Protein AF-A0A0M2GB44-F1 (afdb_monomer)

Sequence (117 aa):
MYKLRALRTRVWISAAAVALSGAGLGLATATPASAYAGYCNGQASKAMSGAGHFVAKLPAYNGNIDCQMYKGANSSGVKALQITLNKCYGRSLDEDGIFGSNTKTALMYAQGQEKIG

Secondary structure (DSSP, 8-state):
------------------------S-----PPPP----B--EEEEEE-TTSTT-EEEEEEBTTB---B--TT-BSHHHHHHHHHHHHHH------SSB--HHHHHHHHHHHHHTT--

Nearest PDB structures (foldseek):
  6tci-assembly1_A  TM=9.435E-01  e=1.735E-01  Bacillus cere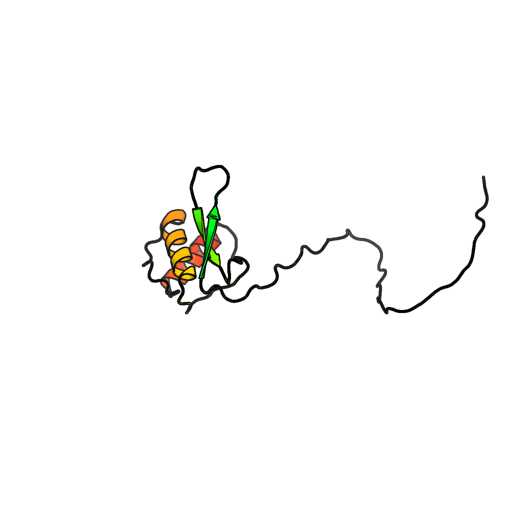us ATCC 14579
  4c2c-assembly1_A  TM=5.805E-01  e=4.279E-02  Bacillus subtilis subsp. subtilis str. 168

Organism: NCBI:txid284040

pLDDT: mean 79.14, std 20.19, range [32.03, 98.19]

Solvent-accessible surface area (backbone atoms only — not comparable to full-atom values): 7454 Å² total; per-residue (Å²): 142,85,82,88,77,89,79,89,82,79,91,78,90,88,74,94,71,84,74,81,85,69,88,82,80,81,87,75,74,77,70,82,75,78,69,77,67,46,61,31,59,25,58,28,78,43,76,44,86,93,55,74,100,40,66,47,60,38,41,3,32,97,68,40,59,59,38,49,80,57,79,76,39,72,22,61,7,39,22,29,47,37,50,47,40,28,71,78,66,70,44,91,67,79,71,76,15,60,27,42,72,66,51,49,55,52,49,54,50,51,25,57,76,72,73,60,123

Mean predicted aligned error: 13.93 Å

Radius of gyration: 24.99 Å; Cα contacts (8 Å, |Δi|>4): 154; chains: 1; bounding box: 51×56×61 Å

InterPro domains:
  IPR002477 Peptidoglycan binding-like [PF01471] (75-113)
  IPR036365 PGBD-like superfamily [SSF47090] (71-112)
  IPR036366 PGBD superfamily [G3DSA:1.10.101.10] (63-117)

Foldseek 3Di:
DDDDDDDDDDDDDDDPPPPPPDDDDDPPPPDDDPDAPEAQQEWAWDQDPPDPRDTQIAGDDVNHRSYDDDAQFAHNNQLSLVVCLCPVVVADDDSRRHRHPSVVVSVVVVCVVVVND

Structure (mmCIF, N/CA/C/O backbone):
data_AF-A0A0M2GB44-F1
#
_entry.id   AF-A0A0M2GB44-F1
#
loop_
_atom_site.group_PDB
_atom_site.id
_atom_site.type_symbol
_atom_site.label_atom_id
_atom_site.label_alt_id
_atom_site.label_comp_id
_atom_site.label_asym_id
_atom_site.label_entity_id
_atom_site.label_seq_id
_atom_site.pdbx_PDB_ins_code
_atom_site.Cartn_x
_atom_site.Cartn_y
_atom_site.Cartn_z
_atom_site.occupancy
_atom_site.B_iso_or_equiv
_atom_site.auth_seq_id
_atom_site.auth_comp_id
_atom_site.auth_asym_id
_atom_site.auth_atom_id
_atom_site.pdbx_PDB_model_num
ATOM 1 N N . MET A 1 1 ? -44.256 43.678 -35.792 1.00 42.47 1 MET A N 1
ATOM 2 C CA . MET A 1 1 ? -44.539 43.087 -37.119 1.00 42.47 1 MET A CA 1
ATOM 3 C C . MET A 1 1 ? -43.351 43.335 -38.041 1.00 42.47 1 MET A C 1
ATOM 5 O O . MET A 1 1 ? -43.215 44.456 -38.499 1.00 42.47 1 MET A O 1
ATOM 9 N N . TYR A 1 2 ? -42.499 42.341 -38.310 1.00 32.03 2 TYR A N 1
ATOM 10 C CA . TYR A 1 2 ? -41.665 42.330 -39.520 1.00 32.03 2 TYR A CA 1
ATOM 11 C C . TYR A 1 2 ? -41.407 40.886 -39.959 1.00 32.03 2 TYR A C 1
ATOM 13 O O . TYR A 1 2 ? -41.140 40.004 -39.148 1.00 32.03 2 TYR A O 1
ATOM 21 N N . LYS A 1 3 ? -41.629 40.669 -41.255 1.00 36.59 3 LYS A N 1
ATOM 22 C CA . LYS A 1 3 ? -41.771 39.386 -41.945 1.00 36.59 3 LYS A CA 1
ATOM 23 C C . LYS A 1 3 ? -40.422 38.672 -42.086 1.00 36.59 3 LYS A C 1
ATOM 25 O O . LYS A 1 3 ? -39.448 39.297 -42.500 1.00 36.59 3 LYS A O 1
ATOM 30 N N . LEU A 1 4 ? -40.396 37.358 -41.836 1.00 43.50 4 LEU A N 1
ATOM 31 C CA . LEU A 1 4 ? -39.270 36.498 -42.202 1.00 43.50 4 LEU A CA 1
ATOM 32 C C . LEU A 1 4 ? -39.077 36.505 -43.724 1.00 43.50 4 LEU A C 1
ATOM 34 O O . LEU A 1 4 ? -40.008 36.220 -44.478 1.00 43.50 4 LEU A O 1
ATOM 38 N N . ARG A 1 5 ? -37.848 36.773 -44.171 1.00 45.72 5 ARG A N 1
ATOM 39 C CA . ARG A 1 5 ? -37.390 36.416 -45.515 1.00 45.72 5 ARG A CA 1
ATOM 40 C C . ARG A 1 5 ? -36.503 35.186 -45.398 1.00 45.72 5 ARG A C 1
ATOM 42 O O . ARG A 1 5 ? -35.407 35.250 -44.854 1.00 45.72 5 ARG A O 1
ATOM 49 N N . ALA A 1 6 ? -37.021 34.068 -45.891 1.00 47.94 6 ALA A N 1
ATOM 50 C CA . ALA A 1 6 ? -36.280 32.833 -46.056 1.00 47.94 6 ALA A CA 1
ATOM 51 C C . ALA A 1 6 ? -35.174 33.027 -47.103 1.00 47.94 6 ALA A C 1
ATOM 53 O O . ALA A 1 6 ? -35.470 33.372 -48.248 1.00 47.94 6 ALA A O 1
ATOM 54 N N . LEU A 1 7 ? -33.919 32.752 -46.738 1.00 47.34 7 LEU A N 1
ATOM 55 C CA . LEU A 1 7 ? -32.889 32.423 -47.717 1.00 47.34 7 LEU A CA 1
ATOM 56 C C . LEU A 1 7 ? -32.614 30.923 -47.659 1.00 47.34 7 LEU A C 1
ATOM 58 O O . LEU A 1 7 ? -32.041 30.388 -46.716 1.00 47.34 7 LEU A O 1
ATOM 62 N N . ARG A 1 8 ? -33.062 30.258 -48.720 1.00 56.59 8 ARG A N 1
ATOM 63 C CA . ARG A 1 8 ? -32.597 28.943 -49.147 1.00 56.59 8 ARG A CA 1
ATOM 64 C C . ARG A 1 8 ? -31.111 29.055 -49.470 1.00 56.59 8 ARG A C 1
ATOM 66 O O . ARG A 1 8 ? -30.787 29.903 -50.293 1.00 56.59 8 ARG A O 1
ATOM 73 N N . THR A 1 9 ? -30.248 28.168 -48.971 1.00 44.09 9 THR A N 1
ATOM 74 C CA . THR A 1 9 ? -29.342 27.400 -49.851 1.00 44.09 9 TH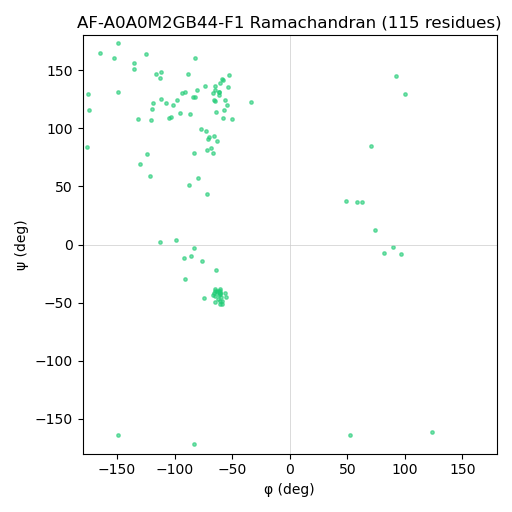R A CA 1
ATOM 75 C C . THR A 1 9 ? -28.499 26.344 -49.123 1.00 44.09 9 THR A C 1
ATOM 77 O O . THR A 1 9 ? -27.757 26.635 -48.197 1.00 44.09 9 THR A O 1
ATOM 80 N N . ARG A 1 10 ? -28.578 25.138 -49.703 1.00 44.97 10 ARG A N 1
ATOM 81 C CA . ARG A 1 10 ? -27.516 24.135 -49.904 1.00 44.97 10 ARG A CA 1
ATOM 82 C C . ARG A 1 10 ? -26.987 23.395 -48.675 1.00 44.97 10 ARG A C 1
ATOM 84 O O . ARG A 1 10 ? -25.911 23.650 -48.154 1.00 44.97 10 ARG A O 1
ATOM 91 N N . VAL A 1 11 ? -27.749 22.347 -48.373 1.00 49.72 11 VAL A N 1
ATOM 92 C CA . VAL A 1 11 ? -27.291 21.030 -47.922 1.00 49.72 11 VAL A CA 1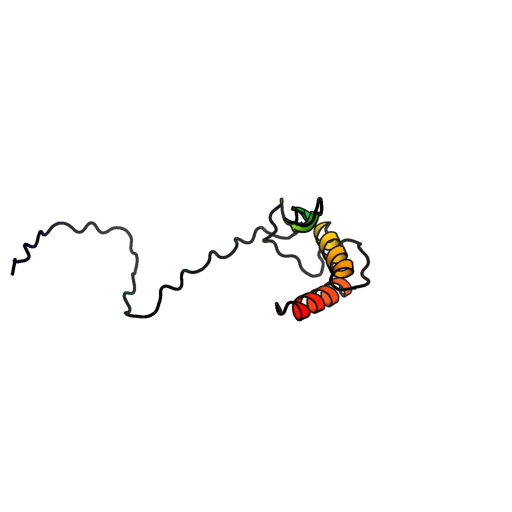
ATOM 93 C C . VAL A 1 11 ? -25.952 20.647 -48.571 1.00 49.72 11 VAL A C 1
ATOM 95 O O . VAL A 1 11 ? -25.868 20.540 -49.793 1.00 49.72 11 VAL A O 1
ATOM 98 N N . TRP A 1 12 ? -24.948 20.380 -47.739 1.00 42.69 12 TRP A N 1
ATOM 99 C CA . TRP A 1 12 ? -23.847 19.469 -48.043 1.00 42.69 12 TRP A CA 1
ATOM 100 C C . TRP A 1 12 ? -23.882 18.366 -46.982 1.00 42.69 12 TRP A C 1
ATOM 102 O O . TRP A 1 12 ? -23.611 18.602 -45.808 1.00 42.69 12 TRP A O 1
ATOM 112 N N . ILE A 1 13 ? -24.310 17.175 -47.397 1.00 57.44 13 ILE A N 1
ATOM 113 C CA . ILE A 1 13 ? -24.260 15.940 -46.609 1.00 57.44 13 ILE A CA 1
ATOM 114 C C . ILE A 1 13 ? -22.848 15.390 -46.760 1.00 57.44 13 ILE A C 1
ATOM 116 O O . ILE A 1 13 ? -22.429 15.190 -47.897 1.00 57.44 13 ILE A O 1
ATOM 120 N N . SER A 1 14 ? -22.152 15.112 -45.656 1.00 47.09 14 SER A N 1
ATOM 121 C CA . SER A 1 14 ? -21.244 13.957 -45.514 1.00 47.09 14 SER A CA 1
ATOM 122 C C . SER A 1 14 ? -20.678 13.875 -44.096 1.00 47.09 14 SER A C 1
ATOM 124 O O . SER A 1 14 ? -19.589 14.355 -43.812 1.00 47.09 14 SER A O 1
ATOM 126 N N . ALA A 1 15 ? -21.451 13.262 -43.211 1.00 45.66 15 ALA A N 1
ATOM 127 C CA . ALA A 1 15 ? -21.008 12.328 -42.179 1.00 45.66 15 ALA A CA 1
ATOM 128 C C . ALA A 1 15 ? -22.304 11.828 -41.547 1.00 45.66 15 ALA A C 1
ATOM 130 O O . ALA A 1 15 ? -23.084 12.627 -41.032 1.00 45.66 15 ALA A O 1
ATOM 131 N N . ALA A 1 16 ? -22.588 10.536 -41.675 1.00 46.91 16 ALA A N 1
ATOM 132 C CA . ALA A 1 16 ? -23.764 9.913 -41.093 1.00 46.91 16 ALA A CA 1
ATOM 133 C C . ALA A 1 16 ? -23.661 9.939 -39.557 1.00 46.91 16 ALA A C 1
ATOM 135 O O . ALA A 1 16 ? -23.321 8.950 -38.920 1.00 46.91 16 ALA A O 1
ATOM 136 N N . ALA A 1 17 ? -23.953 11.092 -38.963 1.00 46.12 17 ALA A N 1
ATOM 137 C CA . ALA A 1 17 ? -24.450 11.185 -37.609 1.00 46.12 17 ALA A CA 1
ATOM 138 C C . ALA A 1 17 ? -25.928 10.802 -37.685 1.00 46.12 17 ALA A C 1
ATOM 140 O O . ALA A 1 17 ? -26.771 11.605 -38.088 1.00 46.12 17 ALA A O 1
ATOM 141 N N . VAL A 1 18 ? -26.248 9.556 -37.337 1.00 48.69 18 VAL A N 1
ATOM 142 C CA . VAL A 1 18 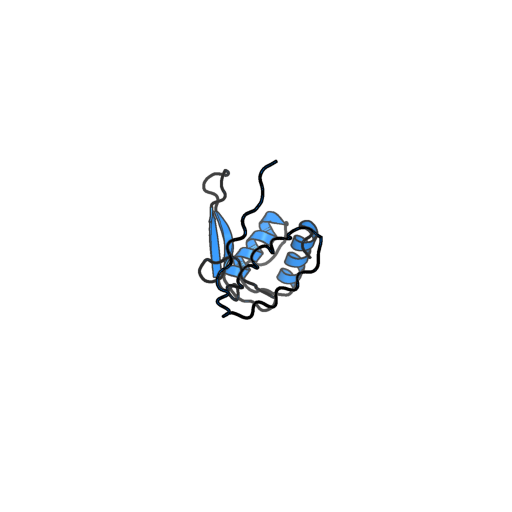? -27.624 9.197 -36.985 1.00 48.69 18 VAL A CA 1
ATOM 143 C C . VAL A 1 18 ? -27.917 9.900 -35.660 1.00 48.69 18 VAL A C 1
ATOM 145 O O . VAL A 1 18 ? -27.738 9.352 -34.577 1.00 48.69 18 VAL A O 1
ATOM 148 N N . ALA A 1 19 ? -28.288 11.175 -35.761 1.00 50.69 19 ALA A N 1
ATOM 149 C CA . ALA A 1 19 ? -28.869 11.942 -34.680 1.00 50.69 19 ALA A CA 1
ATOM 150 C C . ALA A 1 19 ? -30.301 11.435 -34.494 1.00 50.69 19 ALA A C 1
ATOM 152 O O . ALA A 1 19 ? -31.214 11.804 -35.232 1.00 50.69 19 ALA A O 1
ATOM 153 N N . LEU A 1 20 ? -30.492 10.542 -33.524 1.00 52.72 20 LEU A N 1
ATOM 154 C CA . LEU A 1 20 ? -31.816 10.243 -32.997 1.00 52.72 20 LEU A CA 1
ATOM 155 C C . LEU A 1 20 ? -32.281 11.457 -32.187 1.00 52.72 20 LEU A C 1
ATOM 157 O O . LEU A 1 20 ? -32.007 11.587 -30.998 1.00 52.72 20 LEU A O 1
ATOM 161 N N . SER A 1 21 ? -32.971 12.368 -32.868 1.00 55.62 21 SER A N 1
ATOM 162 C CA . SER A 1 21 ? -33.727 13.467 -32.273 1.00 55.62 21 SER A CA 1
ATOM 163 C C . SER A 1 21 ? -34.984 12.910 -31.597 1.00 55.62 21 SER A C 1
ATOM 165 O O . SER A 1 21 ? -36.066 12.911 -32.180 1.00 55.62 21 SER A O 1
ATOM 167 N N . GLY A 1 22 ? -34.840 12.401 -30.375 1.00 51.19 22 GLY A N 1
ATOM 168 C CA . GLY A 1 22 ? -35.947 12.146 -29.454 1.00 51.19 22 GLY A CA 1
ATOM 169 C C . GLY A 1 22 ? -35.999 13.259 -28.412 1.00 51.19 22 GLY A C 1
ATOM 170 O O . GLY A 1 22 ? -35.017 13.507 -27.724 1.00 51.19 22 GLY A O 1
ATOM 171 N N . ALA A 1 23 ? -37.117 13.975 -28.346 1.00 56.34 23 ALA A N 1
ATOM 172 C CA . ALA A 1 23 ? -37.310 15.151 -27.510 1.00 56.34 23 ALA A CA 1
ATOM 173 C C . ALA A 1 23 ? -37.252 14.859 -25.995 1.00 56.34 23 ALA A C 1
ATOM 175 O O . ALA A 1 23 ? -37.921 13.952 -25.510 1.00 56.34 23 ALA A O 1
ATOM 176 N N . GLY A 1 24 ? -36.550 15.732 -25.260 1.00 58.56 24 GLY A N 1
ATOM 177 C CA . GLY A 1 24 ? -36.648 15.901 -23.806 1.00 58.56 24 GLY A CA 1
ATOM 178 C C . GLY A 1 24 ? -35.656 15.077 -22.976 1.00 58.56 24 GLY A C 1
ATOM 179 O O . GLY A 1 24 ? -35.389 13.927 -23.294 1.00 58.56 24 GLY A O 1
ATOM 180 N N . LEU A 1 25 ? -35.209 15.671 -21.858 1.00 52.50 25 LEU A N 1
ATOM 181 C CA . LEU A 1 25 ? -34.306 15.165 -20.801 1.00 52.50 25 LEU A CA 1
ATOM 182 C C . LEU A 1 25 ? -32.850 15.657 -20.913 1.00 52.50 25 LEU A C 1
ATOM 184 O O . LEU A 1 25 ? -32.243 15.660 -21.978 1.00 52.50 25 LEU A O 1
ATOM 188 N N . GLY A 1 26 ? -32.346 16.169 -19.785 1.00 53.06 26 GLY A N 1
ATOM 189 C CA . GLY A 1 26 ? -31.129 16.969 -19.669 1.00 53.06 26 GLY A CA 1
ATOM 190 C C . GLY A 1 26 ? -29.890 16.333 -20.290 1.00 53.06 26 GLY A C 1
ATOM 191 O O . GLY A 1 26 ? -29.700 15.120 -20.249 1.00 53.06 26 GLY A O 1
ATOM 192 N N . LEU A 1 27 ? -29.028 17.187 -20.840 1.00 50.56 27 LEU A N 1
ATOM 193 C CA . LEU A 1 27 ? -27.706 16.811 -21.318 1.00 50.56 27 LEU A CA 1
ATOM 194 C C . LEU A 1 27 ? -26.875 16.325 -20.123 1.00 50.56 27 LEU A C 1
ATOM 196 O O . LEU A 1 27 ? -26.194 17.108 -19.464 1.00 50.56 27 LEU A O 1
ATOM 200 N N . ALA A 1 28 ? -26.942 15.029 -19.830 1.00 56.53 28 ALA A N 1
ATOM 201 C CA . ALA A 1 28 ? -25.915 14.357 -19.061 1.00 56.53 28 ALA A CA 1
ATOM 202 C C . ALA A 1 28 ? -24.655 14.386 -19.929 1.00 56.53 28 ALA A C 1
ATOM 204 O O . ALA A 1 28 ? -24.472 13.557 -20.820 1.00 56.53 28 ALA A O 1
ATOM 205 N N . THR A 1 29 ? -23.809 15.396 -19.734 1.00 56.28 29 THR A N 1
ATOM 206 C CA . THR A 1 29 ? -22.450 15.363 -20.263 1.00 56.28 29 THR A CA 1
ATOM 207 C C . THR A 1 29 ? -21.794 14.126 -19.667 1.00 56.28 29 THR A C 1
ATOM 209 O O . THR A 1 29 ? -21.558 14.086 -18.458 1.00 56.28 29 THR A O 1
ATOM 212 N N . ALA A 1 30 ? -21.561 13.095 -20.480 1.00 59.16 30 ALA A N 1
ATOM 213 C CA . ALA A 1 30 ? -20.791 11.943 -20.046 1.00 59.16 30 ALA A CA 1
ATOM 214 C C . ALA A 1 30 ? -19.425 12.459 -19.579 1.00 59.16 30 ALA A C 1
ATOM 216 O O . ALA A 1 30 ? -18.685 13.058 -20.364 1.00 59.16 30 ALA A O 1
ATOM 217 N N . THR A 1 31 ? -19.121 12.309 -18.289 1.00 60.75 31 THR A N 1
ATOM 218 C CA . THR A 1 31 ? -17.785 12.610 -17.779 1.00 60.75 31 THR A CA 1
ATOM 219 C C . THR A 1 31 ? -16.787 11.726 -18.523 1.00 60.75 31 THR A C 1
ATOM 221 O O . THR A 1 31 ? -17.112 10.577 -18.839 1.00 60.75 31 THR A O 1
ATOM 224 N N . PRO A 1 32 ? -15.592 12.239 -18.857 1.00 57.88 32 PRO A N 1
ATOM 225 C CA . PRO A 1 32 ? -14.598 11.431 -19.542 1.00 57.88 32 PRO A CA 1
ATOM 226 C C . PRO A 1 32 ? -14.319 10.182 -18.701 1.00 57.88 32 PRO A C 1
ATOM 228 O O . PRO A 1 32 ? -13.987 10.285 -17.521 1.00 57.88 32 PRO A O 1
ATOM 231 N N . ALA A 1 33 ? -14.487 9.003 -19.300 1.00 61.94 33 ALA A N 1
ATOM 232 C CA . ALA A 1 33 ? -14.012 7.767 -18.700 1.00 61.94 33 ALA A CA 1
ATOM 233 C C . ALA A 1 33 ? -12.484 7.854 -18.642 1.00 61.94 33 ALA A C 1
ATOM 235 O O . ALA A 1 33 ? -11.844 8.098 -19.669 1.00 61.94 33 ALA A O 1
ATOM 236 N N . SER A 1 34 ? -11.900 7.710 -17.451 1.00 62.16 34 SER A N 1
ATOM 237 C CA . SER A 1 34 ? -10.449 7.659 -17.287 1.00 62.16 34 SER A CA 1
ATOM 238 C C . SER A 1 34 ? -9.899 6.566 -18.198 1.00 62.16 34 SER A C 1
ATOM 240 O O . SER A 1 34 ? -10.298 5.402 -18.118 1.00 62.16 34 SER A O 1
ATOM 242 N N . ALA A 1 35 ? -9.018 6.956 -19.119 1.00 64.31 35 ALA A N 1
ATOM 243 C CA . ALA A 1 35 ? -8.372 6.014 -20.013 1.00 64.31 35 ALA A CA 1
ATOM 244 C C . ALA A 1 35 ? -7.511 5.081 -19.158 1.00 64.31 35 ALA A C 1
ATOM 246 O O . ALA A 1 35 ? -6.556 5.532 -18.527 1.00 64.31 35 ALA A O 1
ATOM 247 N N . TYR A 1 36 ? -7.883 3.800 -19.118 1.00 74.31 36 TYR A N 1
ATOM 248 C CA . TYR A 1 36 ? -7.140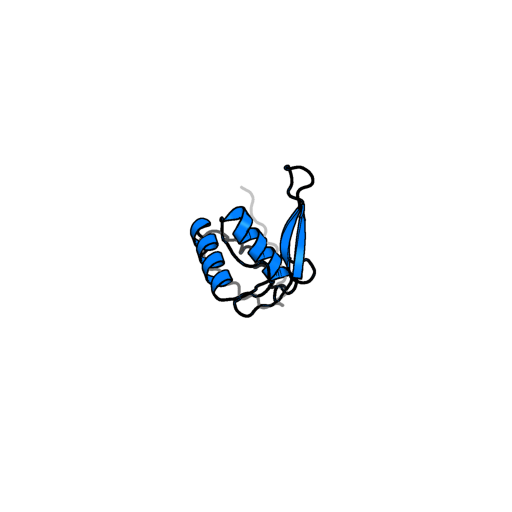 2.758 -18.422 1.00 74.31 36 TYR A CA 1
ATOM 249 C C . TYR A 1 36 ? -5.664 2.824 -18.827 1.00 74.31 36 TYR A C 1
ATOM 251 O O . TYR A 1 36 ? -5.307 2.501 -19.960 1.00 74.31 36 TYR A O 1
ATOM 259 N N . ALA A 1 37 ? -4.809 3.272 -17.906 1.00 72.31 37 ALA A N 1
ATOM 260 C CA . ALA A 1 37 ? -3.398 3.507 -18.191 1.00 72.31 37 ALA A CA 1
ATOM 261 C C . ALA A 1 37 ? -2.589 2.206 -18.268 1.00 72.31 37 ALA A C 1
ATOM 263 O O . ALA A 1 37 ? -1.453 2.215 -18.733 1.00 72.31 37 ALA A O 1
ATOM 264 N N . GLY A 1 38 ? -3.163 1.097 -17.799 1.00 83.81 38 GLY A N 1
ATOM 265 C CA . GLY A 1 38 ? -2.503 -0.193 -17.688 1.00 83.81 38 GLY A CA 1
ATOM 266 C C . GLY A 1 38 ? -2.548 -0.740 -16.266 1.00 83.81 38 GLY A C 1
ATOM 267 O O . GLY A 1 38 ? -3.355 -0.341 -15.421 1.00 83.81 38 GLY A O 1
ATOM 268 N N . TYR A 1 39 ? -1.656 -1.684 -16.004 1.00 89.38 39 TYR A N 1
ATOM 269 C CA . TYR A 1 39 ? -1.529 -2.340 -14.713 1.00 89.38 39 TYR A CA 1
ATOM 270 C C . TYR A 1 39 ? -0.522 -1.602 -13.815 1.00 89.38 39 TYR A C 1
ATOM 272 O O . TYR A 1 39 ? 0.594 -1.311 -14.250 1.00 89.38 39 TYR A O 1
ATOM 280 N N . CYS A 1 40 ? -0.884 -1.314 -12.557 1.00 92.69 40 CYS A N 1
ATOM 281 C CA . CYS A 1 40 ? -0.015 -0.590 -11.623 1.00 92.69 40 CYS A CA 1
ATOM 282 C C . CYS A 1 40 ? 1.190 -1.450 -11.193 1.00 92.69 40 CYS A C 1
ATOM 284 O O . CYS A 1 40 ? 1.144 -2.199 -10.212 1.00 92.69 40 CYS A O 1
ATOM 286 N N . ASN A 1 41 ? 2.302 -1.318 -11.910 1.00 92.12 41 ASN A N 1
ATOM 287 C CA . ASN A 1 41 ? 3.565 -2.002 -11.623 1.00 92.12 41 ASN A CA 1
ATOM 288 C C . ASN A 1 41 ? 4.576 -1.126 -10.857 1.00 92.12 41 ASN A C 1
ATOM 290 O O . ASN A 1 41 ? 5.695 -1.568 -10.603 1.00 92.12 41 ASN A O 1
ATOM 294 N N . GLY A 1 42 ? 4.199 0.095 -10.474 1.00 94.25 42 GLY A N 1
ATOM 295 C CA . GLY A 1 42 ? 5.058 1.030 -9.759 1.00 94.25 42 GLY A CA 1
ATOM 296 C C . GLY A 1 42 ? 4.284 1.956 -8.827 1.00 94.25 42 GLY A C 1
ATOM 297 O O . GLY A 1 42 ? 3.125 1.714 -8.496 1.00 94.25 42 GLY A O 1
ATOM 298 N N . GLN A 1 43 ? 4.934 3.036 -8.400 1.00 93.38 43 GLN A N 1
ATOM 299 C CA . GLN A 1 43 ? 4.336 4.068 -7.554 1.00 93.38 43 GLN A CA 1
ATOM 300 C C . GLN A 1 43 ? 4.690 5.474 -8.049 1.00 93.38 43 GLN A C 1
ATOM 302 O O . GLN A 1 43 ? 5.765 5.697 -8.602 1.00 93.38 43 GLN A O 1
ATOM 307 N N . ALA A 1 44 ? 3.800 6.428 -7.798 1.00 92.50 44 ALA A N 1
ATOM 308 C CA . ALA A 1 44 ? 4.007 7.854 -7.989 1.00 92.50 44 ALA A CA 1
ATOM 309 C C . ALA A 1 44 ? 3.938 8.578 -6.640 1.00 92.50 44 ALA A C 1
ATOM 311 O O . ALA A 1 44 ? 3.174 8.198 -5.752 1.00 92.50 44 ALA A O 1
ATOM 312 N N . SER A 1 45 ? 4.716 9.648 -6.503 1.00 90.12 45 SER A N 1
ATOM 313 C CA . SER A 1 45 ? 4.639 10.545 -5.349 1.00 90.12 45 SER A CA 1
ATOM 314 C C . SER A 1 45 ? 3.782 11.754 -5.712 1.00 90.12 45 SER A C 1
ATOM 316 O O . SER A 1 45 ? 4.076 12.445 -6.689 1.00 90.12 45 SER A O 1
ATOM 318 N N . LYS A 1 46 ? 2.730 12.027 -4.939 1.00 86.12 46 LYS A N 1
ATOM 319 C CA . LYS A 1 46 ? 1.919 13.245 -5.069 1.00 86.12 46 LYS A CA 1
ATOM 320 C C . LYS A 1 46 ? 2.130 14.117 -3.839 1.00 86.12 46 LYS A C 1
ATOM 322 O O . LYS A 1 46 ? 1.969 13.647 -2.714 1.00 86.12 46 LYS A O 1
ATOM 327 N N . ALA A 1 47 ? 2.517 15.372 -4.053 1.00 85.50 47 ALA A N 1
ATOM 328 C CA . ALA A 1 47 ? 2.576 16.350 -2.974 1.00 85.50 47 ALA A CA 1
ATOM 329 C C . ALA A 1 47 ? 1.152 16.622 -2.478 1.00 85.50 47 ALA A C 1
ATOM 331 O O . ALA A 1 47 ? 0.251 16.855 -3.285 1.00 85.50 47 ALA A O 1
ATOM 332 N N . MET A 1 48 ? 0.947 16.567 -1.165 1.00 76.56 48 MET A N 1
ATOM 333 C CA . MET A 1 48 ? -0.341 16.904 -0.569 1.00 76.56 48 MET A CA 1
ATOM 334 C C . MET A 1 48 ? -0.385 18.414 -0.329 1.00 76.56 48 MET A C 1
ATOM 336 O O . MET A 1 48 ? 0.372 18.949 0.480 1.00 76.56 48 MET A O 1
ATOM 340 N N . SER A 1 49 ? -1.244 19.120 -1.065 1.00 73.38 49 SER A N 1
ATOM 341 C CA . SER A 1 49 ? -1.414 20.565 -0.899 1.00 73.38 49 SER A CA 1
ATOM 342 C C . SER A 1 49 ? -1.913 20.894 0.512 1.00 73.38 49 SER A C 1
ATOM 344 O O . SER A 1 49 ? -2.881 20.306 0.984 1.00 73.38 49 SER A O 1
ATOM 346 N N . GLY A 1 50 ? -1.267 21.859 1.173 1.00 70.00 50 GLY A N 1
ATOM 347 C CA . GLY A 1 50 ? -1.720 22.414 2.457 1.00 70.00 50 GLY A CA 1
ATOM 348 C C . GLY A 1 50 ? -1.195 21.723 3.719 1.00 70.00 50 GLY A C 1
ATOM 349 O O . GLY A 1 50 ? -1.466 22.205 4.813 1.00 70.00 50 GLY A O 1
ATOM 350 N N . ALA A 1 51 ? -0.406 20.654 3.600 1.00 60.25 51 ALA A N 1
ATOM 351 C CA . ALA A 1 51 ? 0.128 19.922 4.745 1.00 60.25 51 ALA A CA 1
ATOM 352 C C . ALA A 1 51 ? 1.641 19.728 4.605 1.00 60.25 51 ALA A C 1
ATOM 354 O O . ALA A 1 51 ? 2.062 18.609 4.374 1.00 60.25 51 ALA A O 1
ATOM 355 N N . GLY A 1 52 ? 2.449 20.797 4.703 1.00 66.69 52 GLY A N 1
ATOM 356 C CA . GLY A 1 52 ? 3.925 20.732 4.712 1.00 66.69 52 GLY A CA 1
ATOM 357 C C . GLY A 1 52 ? 4.561 19.943 3.550 1.00 66.69 52 GLY A C 1
ATOM 358 O O . GLY A 1 52 ? 3.917 19.643 2.552 1.00 66.69 52 GLY A O 1
ATOM 359 N N . HIS A 1 53 ? 5.841 19.574 3.664 1.00 71.06 53 HIS A N 1
ATOM 360 C CA . HIS A 1 53 ? 6.553 18.729 2.685 1.00 71.06 53 HIS A CA 1
ATOM 361 C C . HIS A 1 53 ? 6.104 17.248 2.723 1.00 71.06 53 HIS A C 1
ATOM 363 O O . HIS A 1 53 ? 6.935 16.340 2.714 1.00 71.06 53 HIS A O 1
ATOM 369 N N . PHE A 1 54 ? 4.800 16.973 2.806 1.00 79.25 54 PHE A N 1
ATOM 370 C CA . PHE A 1 54 ? 4.277 15.612 2.862 1.00 79.25 54 PHE A CA 1
ATOM 371 C C . PHE A 1 54 ? 3.920 15.111 1.456 1.00 79.25 54 PHE A C 1
ATOM 373 O O . PHE A 1 54 ? 3.229 15.767 0.672 1.00 79.25 54 PHE A O 1
ATOM 380 N N . VAL A 1 55 ? 4.402 13.908 1.141 1.00 83.69 55 VAL A N 1
ATOM 381 C CA . VAL A 1 55 ? 4.214 13.237 -0.151 1.00 83.69 55 VAL A CA 1
ATOM 382 C C . VAL A 1 55 ? 3.472 11.925 0.057 1.00 83.69 55 VAL A C 1
ATOM 384 O O . VAL A 1 55 ? 3.933 11.050 0.791 1.00 83.69 55 VAL A O 1
ATOM 387 N N . ALA A 1 56 ? 2.328 11.784 -0.609 1.00 85.12 56 ALA A N 1
ATOM 388 C CA . ALA A 1 56 ? 1.581 10.538 -0.673 1.00 85.12 56 ALA A CA 1
ATOM 389 C C . ALA A 1 56 ? 2.211 9.625 -1.727 1.00 85.12 56 ALA A C 1
ATOM 391 O O . ALA A 1 56 ? 2.495 10.064 -2.844 1.00 85.12 56 ALA A O 1
ATOM 392 N N . LYS A 1 57 ? 2.417 8.353 -1.379 1.00 89.75 57 LYS A N 1
ATOM 393 C CA . LYS A 1 57 ? 2.844 7.317 -2.323 1.00 89.75 57 LYS A CA 1
ATOM 394 C C . LYS A 1 57 ? 1.608 6.591 -2.825 1.00 89.75 57 LYS A C 1
ATOM 396 O O . LYS A 1 57 ? 0.944 5.911 -2.052 1.00 89.75 57 LYS A O 1
ATOM 401 N N . LEU A 1 58 ? 1.316 6.741 -4.109 1.00 91.00 58 LEU A N 1
ATOM 402 C CA . LEU A 1 58 ? 0.169 6.122 -4.761 1.00 91.00 58 LEU A CA 1
ATOM 403 C C . LEU A 1 58 ? 0.656 5.073 -5.756 1.00 91.00 58 LEU A C 1
ATOM 405 O O . LEU A 1 58 ? 1.671 5.308 -6.415 1.00 91.00 58 LEU A O 1
ATOM 409 N N . PRO A 1 59 ? -0.039 3.940 -5.913 1.00 93.56 59 PRO A N 1
ATOM 410 C CA . PRO A 1 59 ? 0.239 3.040 -7.018 1.00 93.56 59 PRO A CA 1
ATOM 411 C C . PRO A 1 59 ? 0.095 3.730 -8.372 1.00 93.56 59 PRO A C 1
ATOM 413 O O . PRO A 1 59 ? -0.792 4.560 -8.556 1.00 93.56 59 PRO A O 1
ATOM 416 N N . ALA A 1 60 ? 0.979 3.400 -9.308 1.00 93.88 60 ALA A N 1
ATOM 417 C CA . ALA A 1 60 ? 1.008 4.030 -10.617 1.00 93.88 60 ALA A CA 1
ATOM 418 C C . ALA A 1 60 ? 1.597 3.115 -11.699 1.00 93.88 60 ALA A C 1
ATOM 420 O O . ALA A 1 60 ? 2.355 2.186 -11.416 1.00 93.88 60 ALA A O 1
ATOM 421 N N . TYR A 1 61 ? 1.298 3.446 -12.950 1.00 92.81 61 TYR A N 1
ATOM 422 C CA . TYR A 1 61 ? 1.961 2.954 -14.152 1.00 92.81 61 TYR A CA 1
ATOM 423 C C . TYR A 1 61 ? 2.559 4.151 -14.899 1.00 92.81 61 TYR A C 1
ATOM 425 O O . TYR A 1 61 ? 1.828 5.054 -15.298 1.00 92.81 61 TYR A O 1
ATOM 433 N N . ASN A 1 62 ? 3.889 4.214 -15.039 1.00 89.19 62 ASN A N 1
ATOM 434 C CA . ASN A 1 62 ? 4.593 5.353 -15.658 1.00 89.19 62 ASN A CA 1
ATOM 435 C C . ASN A 1 62 ? 4.166 6.736 -15.108 1.00 89.19 62 ASN A C 1
ATOM 437 O O . ASN A 1 62 ? 4.038 7.708 -15.847 1.00 89.19 62 ASN A O 1
ATOM 441 N N . GLY A 1 63 ? 3.905 6.822 -13.798 1.00 87.62 63 GLY A N 1
ATOM 442 C CA . GLY A 1 63 ? 3.451 8.053 -13.133 1.00 87.62 63 GLY A CA 1
ATOM 443 C C . GLY A 1 63 ? 1.947 8.343 -13.246 1.00 87.62 63 GLY A C 1
ATOM 444 O O . GLY A 1 63 ? 1.457 9.249 -12.565 1.00 87.62 63 GLY A O 1
ATOM 445 N N . ASN A 1 64 ? 1.213 7.564 -14.044 1.00 89.38 64 ASN A N 1
ATOM 446 C CA . ASN A 1 64 ? -0.240 7.614 -14.133 1.00 89.38 64 ASN A CA 1
ATOM 447 C C . ASN A 1 64 ? -0.873 6.763 -13.019 1.00 89.38 64 ASN A C 1
ATOM 449 O O . ASN A 1 64 ? -0.519 5.597 -12.857 1.00 89.38 64 ASN A O 1
ATOM 453 N N . ILE A 1 65 ? -1.781 7.357 -12.246 1.00 89.94 65 ILE A N 1
ATOM 454 C CA . ILE A 1 65 ? -2.470 6.707 -11.120 1.00 89.94 65 ILE A CA 1
ATOM 455 C C . ILE A 1 65 ? -3.796 6.046 -11.533 1.00 89.94 65 ILE A C 1
ATOM 457 O O . ILE A 1 65 ? -4.338 5.257 -10.765 1.00 89.94 65 ILE A O 1
ATOM 461 N N . ASP A 1 66 ? -4.289 6.313 -12.746 1.00 90.38 66 ASP A N 1
ATOM 462 C CA . ASP A 1 66 ? -5.469 5.678 -13.345 1.00 90.38 66 ASP A CA 1
ATOM 463 C C . ASP A 1 66 ? -5.117 4.291 -13.912 1.00 90.38 66 ASP A C 1
ATOM 465 O O . ASP A 1 66 ? -5.257 3.999 -15.102 1.00 90.38 66 ASP A O 1
ATOM 469 N N . CYS A 1 67 ? -4.599 3.425 -13.048 1.00 90.94 67 CYS A N 1
ATOM 470 C CA . CYS A 1 67 ? -4.220 2.052 -13.357 1.00 90.94 67 CYS A CA 1
ATOM 471 C C . CYS A 1 67 ? -4.931 1.078 -12.408 1.00 90.94 67 CYS A C 1
ATOM 473 O O . CYS A 1 67 ? -5.441 1.466 -11.357 1.00 90.94 67 CYS A O 1
ATOM 475 N N . GLN A 1 68 ? -4.960 -0.210 -12.758 1.00 91.38 68 GLN A N 1
ATOM 476 C CA . GLN A 1 68 ? -5.522 -1.242 -11.878 1.00 91.38 68 GLN A CA 1
ATOM 477 C C . GLN A 1 68 ? -4.442 -2.188 -11.357 1.00 91.38 68 GLN A C 1
ATOM 479 O O . GLN A 1 68 ? -3.474 -2.500 -12.047 1.00 91.38 68 GLN A O 1
ATOM 484 N N . MET A 1 69 ? -4.641 -2.691 -10.142 1.00 90.88 69 MET A N 1
ATOM 485 C CA . MET A 1 69 ? -3.904 -3.826 -9.590 1.00 90.88 69 MET A CA 1
ATOM 486 C C . MET A 1 69 ? -4.881 -4.784 -8.916 1.00 90.88 69 MET A C 1
ATOM 488 O O . MET A 1 69 ? -5.961 -4.383 -8.485 1.00 90.88 69 MET A O 1
ATOM 492 N N . TYR A 1 70 ? -4.494 -6.045 -8.795 1.00 92.56 70 TYR A N 1
ATOM 493 C CA . TYR A 1 70 ? -5.325 -7.087 -8.205 1.00 92.56 70 TYR A CA 1
ATOM 494 C C . TYR A 1 70 ? -4.455 -8.146 -7.522 1.00 92.56 70 TYR A C 1
ATOM 496 O O . TYR A 1 70 ? -3.226 -8.118 -7.599 1.00 92.56 70 TYR A O 1
ATOM 504 N N . LYS A 1 71 ? -5.100 -9.090 -6.828 1.00 94.38 71 LYS A N 1
ATOM 505 C CA . LYS A 1 71 ? -4.419 -10.184 -6.121 1.00 94.38 71 LYS A CA 1
ATOM 506 C C . LYS A 1 71 ? -3.481 -10.958 -7.053 1.00 94.38 71 LYS A C 1
ATOM 508 O O . LYS A 1 71 ? -3.872 -11.320 -8.156 1.00 94.38 71 LYS A O 1
ATOM 513 N N . GLY A 1 72 ? -2.278 -11.256 -6.569 1.00 94.12 72 GLY A N 1
ATOM 514 C CA . GLY A 1 72 ? -1.192 -11.853 -7.353 1.00 94.12 72 GLY A CA 1
ATOM 515 C C . GLY A 1 72 ? -0.196 -10.823 -7.886 1.00 94.12 72 GLY A C 1
ATOM 516 O O . GLY A 1 72 ? 0.863 -11.202 -8.378 1.00 94.12 72 GLY A O 1
ATOM 517 N N . ALA A 1 73 ? -0.497 -9.530 -7.743 1.00 94.25 73 ALA A N 1
ATOM 518 C CA . ALA A 1 73 ? 0.431 -8.463 -8.060 1.00 94.25 73 ALA A CA 1
ATOM 519 C C . ALA A 1 73 ? 1.716 -8.532 -7.227 1.00 94.25 73 ALA A C 1
ATOM 521 O O . ALA A 1 73 ? 1.656 -8.755 -6.021 1.00 94.25 73 ALA A O 1
ATOM 522 N N . ASN A 1 74 ? 2.862 -8.275 -7.856 1.00 96.19 74 ASN A N 1
ATOM 523 C CA . ASN A 1 74 ? 4.128 -8.051 -7.166 1.00 96.19 74 ASN A CA 1
ATOM 524 C C . ASN A 1 74 ? 4.790 -6.792 -7.731 1.00 96.19 74 ASN A C 1
ATOM 526 O O . ASN A 1 74 ? 5.203 -6.777 -8.892 1.00 96.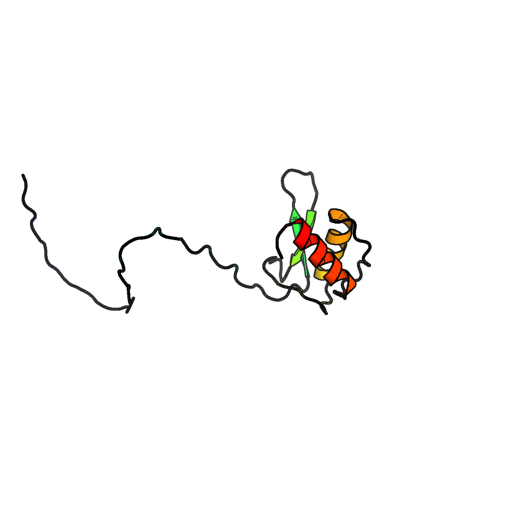19 74 ASN A O 1
ATOM 530 N N . SER A 1 75 ? 4.801 -5.710 -6.952 1.00 95.69 75 SER A N 1
ATOM 531 C CA . SER A 1 75 ? 5.368 -4.436 -7.389 1.00 95.69 75 SER A CA 1
ATOM 532 C C . SER A 1 75 ? 5.614 -3.462 -6.238 1.00 95.69 75 SER A C 1
ATOM 534 O O . SER A 1 75 ? 5.042 -3.567 -5.151 1.00 95.69 75 SER A O 1
ATOM 536 N N . SER A 1 76 ? 6.405 -2.419 -6.503 1.00 95.38 76 SER A N 1
ATOM 537 C CA . SER A 1 76 ? 6.532 -1.285 -5.577 1.00 95.38 76 SER A CA 1
ATOM 538 C C . SER A 1 76 ? 5.214 -0.518 -5.396 1.00 95.38 76 SER A C 1
ATOM 540 O O . SER A 1 76 ? 5.006 0.105 -4.356 1.00 95.38 76 SER A O 1
ATOM 542 N N . GLY A 1 77 ? 4.287 -0.619 -6.354 1.00 95.62 77 GLY A N 1
ATOM 543 C CA . GLY A 1 77 ? 2.924 -0.105 -6.222 1.00 95.62 77 GLY A CA 1
ATOM 544 C C . GLY A 1 77 ? 2.119 -0.825 -5.149 1.00 95.62 77 GLY A C 1
ATOM 545 O O . GLY A 1 77 ? 1.450 -0.180 -4.344 1.00 95.62 77 GLY A O 1
ATOM 546 N N . VAL A 1 78 ? 2.234 -2.152 -5.073 1.00 96.88 78 VAL A N 1
ATOM 547 C CA . VAL A 1 78 ? 1.603 -2.925 -3.996 1.00 96.88 78 VAL A CA 1
ATOM 548 C C . VAL A 1 78 ? 2.183 -2.532 -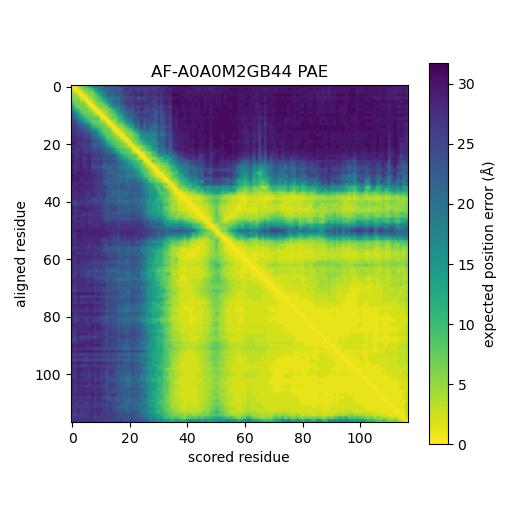2.641 1.00 96.88 78 VAL A C 1
ATOM 550 O O . VAL A 1 78 ? 1.431 -2.353 -1.687 1.00 96.88 78 VAL A O 1
ATOM 553 N N . LYS A 1 79 ? 3.500 -2.314 -2.554 1.00 96.94 79 LYS A N 1
ATOM 554 C CA . LYS A 1 79 ? 4.127 -1.849 -1.312 1.00 96.94 79 LYS A CA 1
ATOM 555 C C . LYS A 1 79 ? 3.581 -0.490 -0.873 1.00 96.94 79 LYS A C 1
ATOM 557 O O . LYS A 1 79 ? 3.286 -0.293 0.303 1.00 96.94 79 LYS A O 1
ATOM 562 N N . ALA A 1 80 ? 3.392 0.440 -1.810 1.00 96.19 80 ALA A N 1
ATOM 563 C CA . ALA A 1 80 ? 2.759 1.727 -1.521 1.00 96.19 80 ALA A CA 1
ATOM 564 C C . ALA A 1 80 ? 1.320 1.561 -0.996 1.00 96.19 80 ALA A C 1
ATOM 566 O O . ALA A 1 80 ? 0.937 2.216 -0.021 1.00 96.19 80 ALA A O 1
ATOM 567 N N . LEU A 1 81 ? 0.544 0.644 -1.588 1.00 96.00 81 LEU A N 1
ATOM 568 C CA . LEU A 1 81 ? -0.785 0.289 -1.089 1.00 96.00 81 LEU A CA 1
ATOM 569 C C . LEU A 1 81 ? -0.719 -0.267 0.344 1.00 96.00 81 LEU A C 1
ATOM 571 O O . LEU A 1 81 ? -1.446 0.211 1.208 1.00 96.00 81 LEU A O 1
ATOM 575 N N . GLN A 1 82 ? 0.167 -1.224 0.621 1.00 97.88 82 GLN A N 1
ATOM 576 C CA . GLN A 1 82 ? 0.325 -1.833 1.948 1.00 97.88 82 GLN A CA 1
ATOM 577 C C . GLN A 1 82 ? 0.691 -0.799 3.022 1.00 97.88 82 GLN A C 1
ATOM 579 O O . GLN A 1 82 ? 0.047 -0.765 4.069 1.00 97.88 82 GLN A O 1
ATOM 584 N N . ILE A 1 83 ? 1.637 0.105 2.736 1.00 95.81 83 ILE A N 1
ATOM 585 C CA . ILE A 1 83 ? 1.988 1.224 3.630 1.00 95.81 83 ILE A CA 1
ATOM 586 C C . ILE A 1 83 ? 0.748 2.062 3.957 1.00 95.81 83 ILE A C 1
ATOM 588 O O . ILE A 1 83 ? 0.518 2.429 5.108 1.00 95.81 83 ILE A O 1
ATOM 592 N N . THR A 1 84 ? -0.060 2.369 2.943 1.00 94.25 84 THR A N 1
ATOM 593 C CA . THR A 1 84 ? -1.264 3.194 3.102 1.00 94.25 84 THR A CA 1
ATOM 594 C C . THR A 1 84 ? -2.312 2.475 3.947 1.00 94.25 84 THR A C 1
ATOM 596 O O . THR A 1 84 ? -2.871 3.061 4.871 1.00 94.25 84 THR A O 1
ATOM 599 N N . LEU A 1 85 ? -2.532 1.182 3.699 1.00 96.69 85 LEU A N 1
ATOM 600 C CA . LEU A 1 85 ? -3.437 0.348 4.488 1.00 96.69 85 LEU A CA 1
ATOM 601 C C . LEU A 1 85 ? -2.994 0.269 5.956 1.00 96.69 85 LEU A C 1
ATOM 603 O O . LEU A 1 85 ? -3.821 0.413 6.856 1.00 96.69 85 LEU A O 1
ATOM 607 N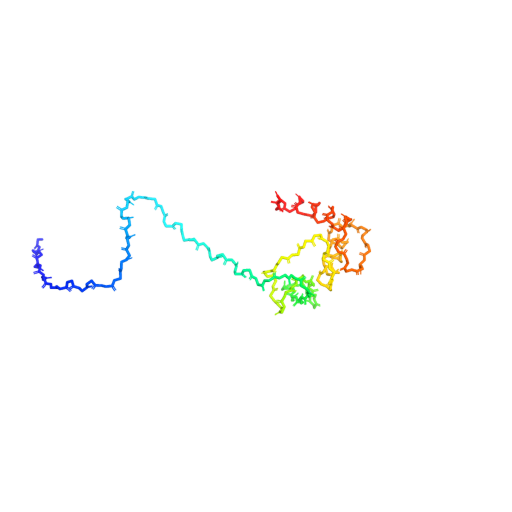 N . ASN A 1 86 ? -1.695 0.117 6.211 1.00 96.94 86 ASN A N 1
ATOM 608 C CA . ASN A 1 86 ? -1.157 0.106 7.567 1.00 96.94 86 ASN A CA 1
ATOM 609 C C . ASN A 1 86 ? -1.348 1.462 8.261 1.00 96.94 86 ASN A C 1
ATOM 611 O O . ASN A 1 86 ? -1.880 1.519 9.368 1.00 96.94 86 ASN A O 1
ATOM 615 N N . LYS A 1 87 ? -0.974 2.565 7.602 1.00 93.50 87 LYS A N 1
ATOM 616 C CA . LYS A 1 87 ? -0.989 3.905 8.208 1.00 93.50 87 LYS A CA 1
ATOM 617 C C . LYS A 1 87 ? -2.383 4.503 8.368 1.00 93.50 87 LYS A C 1
ATOM 619 O O . LYS A 1 87 ? -2.678 5.060 9.418 1.00 93.50 87 LYS A O 1
ATOM 624 N N . CYS A 1 88 ? -3.218 4.428 7.336 1.00 93.69 88 CYS A N 1
ATOM 625 C CA . CYS A 1 88 ? -4.509 5.120 7.303 1.00 93.69 88 CYS A CA 1
ATOM 626 C C . CYS A 1 88 ? -5.647 4.260 7.850 1.00 93.69 88 CYS A C 1
ATOM 628 O O . CYS A 1 88 ? -6.589 4.789 8.427 1.00 93.69 88 CYS A O 1
ATOM 630 N N . TYR A 1 89 ? -5.547 2.937 7.705 1.00 96.12 89 TYR A N 1
ATOM 631 C CA . TYR A 1 89 ? -6.598 2.016 8.131 1.00 96.12 89 TYR A CA 1
ATOM 632 C C . TYR A 1 89 ? -6.169 1.140 9.309 1.00 96.12 89 TYR A C 1
ATOM 634 O O . TYR A 1 89 ? -6.947 0.292 9.735 1.00 96.12 89 TYR A O 1
ATOM 642 N N . GLY A 1 90 ? -4.961 1.303 9.859 1.00 96.62 90 GLY A N 1
ATOM 643 C CA . GLY A 1 90 ? -4.498 0.535 11.020 1.00 96.62 90 GLY A CA 1
ATOM 644 C C . GLY A 1 90 ? -4.406 -0.962 10.738 1.00 96.62 90 GLY A C 1
ATOM 645 O O . GLY A 1 90 ? -4.806 -1.779 11.564 1.00 96.62 90 GLY A O 1
ATOM 646 N N . ARG A 1 91 ? -4.006 -1.331 9.518 1.00 97.62 91 ARG A N 1
ATOM 647 C CA . ARG A 1 91 ? -3.751 -2.731 9.161 1.00 97.62 91 ARG A CA 1
ATOM 648 C C . ARG A 1 91 ? -2.344 -3.137 9.626 1.00 97.62 91 ARG A C 1
ATOM 650 O O . ARG A 1 91 ? -1.501 -2.285 9.895 1.00 97.62 91 ARG A O 1
ATOM 657 N N . SER A 1 92 ? -2.102 -4.438 9.741 1.00 97.06 92 SER A N 1
ATOM 658 C CA . SER A 1 92 ? -0.806 -5.004 10.149 1.00 97.06 92 SER A CA 1
ATOM 659 C C . SER A 1 92 ? -0.284 -5.934 9.058 1.00 97.06 92 SER A C 1
ATOM 661 O O . SER A 1 92 ? -0.155 -7.137 9.257 1.00 97.06 92 SER A O 1
ATOM 663 N N . LEU A 1 93 ? -0.101 -5.379 7.860 1.00 97.88 93 LEU A N 1
ATOM 664 C CA . LEU A 1 93 ? 0.437 -6.092 6.705 1.00 97.88 93 LEU A CA 1
ATOM 665 C C . LEU A 1 93 ? 1.960 -6.005 6.682 1.00 97.88 93 LEU A C 1
ATOM 667 O O . LEU A 1 93 ? 2.523 -4.951 6.987 1.00 97.88 93 LEU A O 1
ATOM 671 N N . ASP A 1 94 ? 2.602 -7.058 6.191 1.00 97.75 94 ASP A N 1
ATOM 672 C CA . ASP A 1 94 ? 3.968 -6.963 5.695 1.00 97.75 94 ASP A CA 1
ATOM 673 C C . ASP A 1 94 ? 4.016 -6.051 4.458 1.00 97.75 94 ASP A C 1
ATOM 675 O O . ASP A 1 94 ? 3.201 -6.162 3.541 1.00 97.75 94 ASP A O 1
ATOM 679 N N . GLU A 1 95 ? 4.978 -5.128 4.430 1.00 97.31 95 GLU A N 1
ATOM 680 C CA . GLU A 1 95 ? 5.214 -4.203 3.310 1.00 97.31 95 GLU A CA 1
ATOM 681 C C . GLU A 1 95 ? 6.159 -4.831 2.267 1.00 97.31 95 GLU A C 1
ATOM 683 O O . GLU A 1 95 ? 7.199 -4.264 1.891 1.00 97.31 95 GLU A O 1
ATOM 688 N N . ASP A 1 96 ? 5.813 -6.050 1.855 1.00 97.50 96 ASP A N 1
ATOM 689 C CA . ASP A 1 96 ? 6.602 -6.937 0.997 1.00 97.50 96 ASP A CA 1
ATOM 690 C C . ASP A 1 96 ? 6.408 -6.677 -0.507 1.00 97.50 96 ASP A C 1
ATOM 692 O O . ASP A 1 96 ? 7.168 -7.182 -1.331 1.00 97.50 96 ASP A O 1
ATOM 696 N N . GLY A 1 97 ? 5.423 -5.854 -0.880 1.00 97.12 97 GLY A N 1
ATOM 697 C CA . GLY A 1 97 ? 5.080 -5.583 -2.272 1.00 97.12 97 GLY A CA 1
ATOM 698 C C . GLY A 1 97 ? 4.343 -6.721 -2.975 1.00 97.12 97 GLY A C 1
ATOM 699 O O . GLY A 1 97 ? 4.187 -6.660 -4.194 1.00 97.12 97 GLY A O 1
ATOM 700 N N . ILE A 1 98 ? 3.856 -7.729 -2.248 1.00 97.75 98 ILE A N 1
ATOM 701 C CA . ILE A 1 98 ? 3.097 -8.860 -2.786 1.00 97.75 98 ILE A CA 1
ATOM 702 C C . ILE A 1 98 ? 1.623 -8.726 -2.403 1.00 97.75 98 ILE A C 1
ATOM 704 O O . ILE A 1 98 ? 1.231 -8.710 -1.237 1.00 97.75 98 ILE A O 1
ATOM 708 N N . PHE A 1 99 ? 0.750 -8.682 -3.406 1.00 97.69 99 PHE A N 1
ATOM 709 C CA . PHE A 1 99 ? -0.686 -8.564 -3.203 1.00 97.69 99 PHE A CA 1
ATOM 710 C C . PHE A 1 99 ? -1.257 -9.951 -2.921 1.00 97.69 99 PHE A C 1
ATOM 712 O O . PHE A 1 99 ? -1.840 -10.617 -3.784 1.00 97.69 99 PHE A O 1
ATOM 719 N N . GLY A 1 100 ? -1.075 -10.386 -1.678 1.00 97.69 100 GLY A N 1
ATOM 720 C CA . GLY A 1 100 ? -1.598 -11.637 -1.152 1.00 97.69 100 GLY A CA 1
ATOM 721 C C . GLY A 1 100 ? -3.051 -11.545 -0.680 1.00 97.69 100 GLY A C 1
ATOM 722 O O . GLY A 1 100 ? -3.753 -10.545 -0.858 1.00 97.69 100 GLY A O 1
ATOM 723 N N . SER A 1 101 ? -3.518 -12.619 -0.039 1.00 98.12 101 SER A N 1
ATOM 724 C CA . SER A 1 101 ? -4.860 -12.666 0.562 1.00 98.12 101 SER A CA 1
ATOM 725 C C . SER A 1 101 ? -5.047 -11.594 1.642 1.00 98.12 101 SER A C 1
ATOM 727 O O . SER A 1 101 ? -6.092 -10.953 1.671 1.00 98.12 101 SER A O 1
ATOM 729 N N . ASN A 1 102 ? -4.026 -11.342 2.468 1.00 97.88 102 ASN A N 1
ATOM 730 C CA . ASN A 1 102 ? -4.096 -10.342 3.538 1.00 97.88 102 ASN A CA 1
ATOM 731 C C . ASN A 1 102 ? -4.257 -8.924 2.975 1.00 97.88 102 ASN A C 1
ATOM 733 O O . ASN A 1 102 ? -5.130 -8.181 3.420 1.00 97.88 102 ASN A O 1
ATOM 737 N N . THR A 1 103 ? -3.489 -8.577 1.936 1.00 98.19 103 THR A N 1
ATOM 738 C CA . THR A 1 103 ? -3.623 -7.293 1.233 1.00 98.19 103 THR A CA 1
ATOM 739 C C . THR A 1 103 ? -5.004 -7.142 0.600 1.00 98.19 103 THR A C 1
ATOM 741 O O . THR A 1 103 ? -5.598 -6.074 0.708 1.00 98.19 103 THR A O 1
ATOM 744 N N . LYS A 1 104 ? -5.566 -8.214 0.015 1.00 97.75 104 LYS A N 1
ATOM 745 C CA . LYS A 1 104 ? -6.940 -8.198 -0.517 1.00 97.75 104 LYS A CA 1
ATOM 746 C C . LYS A 1 104 ? -7.964 -7.867 0.566 1.00 97.75 104 LYS A C 1
ATOM 748 O O . LYS A 1 104 ? -8.779 -6.972 0.373 1.00 97.75 104 LYS A O 1
ATOM 753 N N . THR A 1 105 ? -7.920 -8.571 1.693 1.00 97.94 105 THR A N 1
ATOM 754 C CA . THR A 1 105 ? -8.857 -8.361 2.805 1.00 97.94 105 THR A CA 1
ATOM 755 C C . THR A 1 105 ? -8.745 -6.947 3.370 1.00 97.94 105 THR A C 1
ATOM 757 O O . THR A 1 105 ? -9.754 -6.287 3.604 1.00 97.94 105 THR A O 1
ATOM 760 N N . ALA A 1 106 ? -7.520 -6.452 3.542 1.00 98.00 106 ALA A N 1
ATOM 761 C CA . ALA A 1 106 ? -7.265 -5.093 3.998 1.00 98.00 106 ALA A CA 1
ATOM 762 C C . ALA A 1 106 ? -7.779 -4.030 3.014 1.00 98.00 106 ALA A C 1
ATOM 764 O O . ALA A 1 106 ? -8.375 -3.045 3.448 1.00 98.00 106 ALA A O 1
ATOM 765 N N . LEU A 1 107 ? -7.600 -4.243 1.705 1.00 96.62 107 LEU A N 1
ATOM 766 C CA . LEU A 1 107 ? -8.138 -3.352 0.679 1.00 96.62 107 LEU A CA 1
ATOM 767 C C . LEU A 1 107 ? -9.669 -3.313 0.717 1.00 96.62 107 LEU A C 1
ATOM 769 O O . LEU A 1 107 ? -10.239 -2.229 0.729 1.00 96.62 107 LEU A O 1
ATOM 773 N N . MET A 1 108 ? -10.326 -4.472 0.793 1.00 97.00 108 MET A N 1
ATOM 774 C CA . MET A 1 108 ? -11.789 -4.545 0.883 1.00 97.00 108 MET A CA 1
ATOM 775 C C . MET A 1 108 ? -12.321 -3.832 2.132 1.00 97.00 108 MET A C 1
ATOM 777 O O . MET A 1 108 ? -13.343 -3.154 2.068 1.00 97.00 108 MET A O 1
ATOM 781 N N . TYR A 1 109 ? -11.617 -3.945 3.264 1.00 97.31 109 TYR A N 1
ATOM 782 C CA . TYR A 1 109 ? -11.953 -3.193 4.472 1.00 97.31 109 TYR A CA 1
ATOM 783 C C . TYR A 1 109 ? -11.887 -1.681 4.229 1.00 97.31 109 TYR A C 1
ATOM 785 O O . TYR A 1 109 ? -12.850 -0.979 4.526 1.00 97.31 109 TYR A O 1
ATOM 793 N N . ALA A 1 110 ? -10.779 -1.188 3.665 1.00 96.38 110 ALA A N 1
ATOM 794 C CA . ALA A 1 110 ? -10.605 0.231 3.361 1.00 96.38 110 ALA A CA 1
ATOM 795 C C . ALA A 1 110 ? -11.700 0.739 2.409 1.00 96.38 110 ALA A C 1
ATOM 797 O O . ALA A 1 110 ? -12.377 1.714 2.709 1.00 96.38 110 ALA A O 1
ATOM 798 N N . GLN A 1 111 ? -11.954 0.011 1.322 1.00 95.50 111 GLN A N 1
ATOM 799 C CA . GLN A 1 111 ? -13.028 0.297 0.369 1.00 95.50 111 GLN A CA 1
ATOM 800 C C . GLN A 1 111 ? -14.410 0.373 1.030 1.00 95.50 111 GLN A C 1
ATOM 802 O O . GLN A 1 111 ? -15.187 1.279 0.736 1.00 95.50 111 GLN A O 1
ATOM 807 N N . GLY A 1 112 ? -14.697 -0.532 1.969 1.00 97.25 112 GLY A N 1
ATOM 808 C CA . GLY A 1 112 ? -15.929 -0.502 2.753 1.00 97.25 112 GLY A CA 1
ATOM 809 C C . GLY A 1 112 ? -16.042 0.723 3.668 1.00 97.2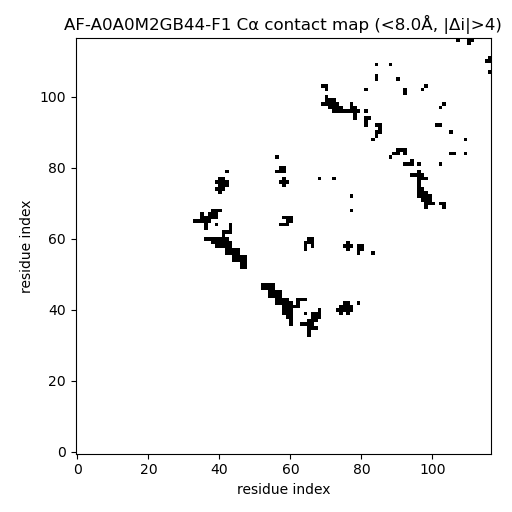5 112 GLY A C 1
ATOM 810 O O . GLY A 1 112 ? -17.127 1.288 3.783 1.00 97.25 112 GLY A O 1
ATOM 811 N N . GLN A 1 113 ? -14.941 1.169 4.287 1.00 96.56 113 GLN A N 1
ATOM 812 C CA . GLN A 1 113 ? -14.925 2.407 5.085 1.00 96.56 113 GLN A CA 1
ATOM 813 C C . GLN A 1 113 ? -15.186 3.647 4.218 1.00 96.56 113 GLN A C 1
ATOM 815 O O . GLN A 1 113 ? -15.949 4.526 4.613 1.00 96.56 113 GLN A O 1
ATOM 820 N N . GLU A 1 114 ? -14.617 3.670 3.013 1.00 95.00 114 GLU A N 1
ATOM 821 C CA . GLU A 1 114 ? -14.775 4.762 2.045 1.00 95.00 114 GLU A CA 1
ATOM 822 C C . GLU A 1 114 ? -16.064 4.669 1.208 1.00 95.00 114 GLU A C 1
ATOM 824 O O . GLU A 1 114 ? -16.352 5.562 0.413 1.00 95.00 114 GLU A O 1
ATOM 829 N N . LYS A 1 115 ? -16.860 3.605 1.381 1.00 94.56 115 LYS A N 1
ATOM 830 C CA . LYS A 1 115 ? -18.106 3.345 0.634 1.00 94.56 115 LYS A CA 1
ATOM 831 C C . LYS A 1 115 ? -17.898 3.261 -0.885 1.00 94.56 115 LYS A C 1
ATOM 833 O O . LYS A 1 115 ? -18.748 3.688 -1.664 1.00 94.56 115 LYS A O 1
ATOM 838 N N . ILE A 1 116 ? -16.768 2.691 -1.292 1.00 84.62 116 ILE A N 1
ATOM 839 C CA . ILE A 1 116 ? -16.399 2.442 -2.688 1.00 84.62 116 ILE A CA 1
ATOM 840 C C . ILE A 1 116 ? -16.102 0.952 -2.873 1.00 84.62 116 ILE A C 1
ATOM 842 O O . ILE A 1 116 ? -14.948 0.531 -2.896 1.00 84.62 116 ILE A O 1
ATOM 846 N N . GLY A 1 117 ? -17.148 0.133 -2.960 1.00 60.09 117 GLY A N 1
ATOM 847 C CA . GLY A 1 117 ? -17.026 -1.320 -3.100 1.00 60.09 117 GLY A CA 1
ATOM 848 C C . GLY A 1 117 ? -18.306 -1.963 -3.585 1.00 60.09 117 GLY A C 1
ATOM 849 O O . GLY A 1 117 ? -19.372 -1.575 -3.061 1.00 60.09 117 GLY A O 1
#